Protein AF-A0A964JLE7-F1 (afdb_monomer_lite)

pLDDT: mean 88.79, std 12.04, range [33.19, 97.62]

Structure (mmCIF, N/CA/C/O backbone):
data_AF-A0A964JLE7-F1
#
_entry.id   AF-A0A964JLE7-F1
#
loop_
_atom_site.group_PDB
_atom_site.id
_atom_site.type_symbol
_atom_site.label_atom_id
_atom_site.label_alt_id
_atom_site.label_comp_id
_atom_site.label_asym_id
_atom_site.label_entity_id
_atom_site.label_seq_id
_atom_site.pdbx_PDB_ins_code
_atom_site.Cartn_x
_atom_site.Cartn_y
_atom_site.Cartn_z
_atom_site.occupancy
_atom_site.B_iso_or_equiv
_atom_site.auth_seq_id
_atom_site.auth_comp_id
_atom_site.auth_asym_id
_atom_site.auth_atom_id
_atom_site.pdbx_PDB_model_num
ATOM 1 N N . MET A 1 1 ? 2.459 -20.186 15.644 1.00 33.19 1 MET A N 1
ATOM 2 C CA . MET A 1 1 ? 1.743 -18.911 15.841 1.00 33.19 1 MET A CA 1
ATOM 3 C C . MET A 1 1 ? 1.727 -18.253 14.484 1.00 33.19 1 MET A C 1
ATOM 5 O O . MET A 1 1 ? 2.797 -17.914 14.001 1.00 33.19 1 MET A O 1
ATOM 9 N N . SER A 1 2 ? 0.583 -18.263 13.806 1.00 35.00 2 SER A N 1
ATOM 10 C CA . SER A 1 2 ? 0.480 -17.702 12.461 1.00 35.00 2 SER A CA 1
ATOM 11 C C . SER A 1 2 ? 0.648 -16.195 12.574 1.00 35.00 2 SER A C 1
ATOM 13 O O . SER A 1 2 ? -0.128 -15.546 13.272 1.00 35.00 2 SER A O 1
ATOM 15 N N . ASP A 1 3 ? 1.701 -15.677 11.956 1.00 42.75 3 ASP A N 1
ATOM 16 C CA . ASP A 1 3 ? 1.905 -14.250 11.766 1.00 42.75 3 ASP A CA 1
ATOM 17 C C . ASP A 1 3 ? 0.721 -13.770 10.918 1.00 42.75 3 ASP A C 1
ATOM 19 O O . ASP A 1 3 ? 0.612 -14.116 9.741 1.00 42.75 3 ASP A O 1
ATOM 23 N N . ASN A 1 4 ? -0.267 -13.134 11.548 1.00 52.31 4 ASN A N 1
ATOM 24 C CA . ASN A 1 4 ? -1.514 -12.748 10.891 1.00 52.31 4 ASN A CA 1
ATOM 25 C C . ASN A 1 4 ? -1.254 -11.456 10.106 1.00 52.31 4 ASN A C 1
ATOM 27 O O . ASN A 1 4 ? -1.759 -10.392 10.458 1.00 52.31 4 ASN A O 1
ATOM 31 N N . ALA A 1 5 ? -0.371 -11.549 9.109 1.00 65.12 5 ALA A N 1
ATOM 32 C CA . ALA A 1 5 ? -0.018 -10.450 8.231 1.00 65.12 5 ALA A CA 1
ATOM 33 C C . ALA A 1 5 ? -1.280 -10.041 7.467 1.00 65.12 5 ALA A C 1
ATOM 35 O O . ALA A 1 5 ? -1.755 -10.765 6.591 1.00 65.12 5 ALA A O 1
ATOM 36 N N . MET A 1 6 ? -1.860 -8.912 7.866 1.00 81.38 6 MET A N 1
ATOM 37 C CA . MET A 1 6 ? -2.990 -8.316 7.170 1.00 81.38 6 MET A CA 1
ATOM 38 C C . MET A 1 6 ? -2.543 -7.899 5.766 1.00 81.38 6 MET A C 1
ATOM 40 O O . MET A 1 6 ? -1.409 -7.462 5.562 1.00 81.38 6 MET A O 1
ATOM 44 N N . GLU A 1 7 ? -3.426 -8.066 4.786 1.00 90.81 7 GLU A N 1
ATOM 45 C CA . GLU A 1 7 ? -3.132 -7.697 3.403 1.00 90.81 7 GLU A CA 1
ATOM 46 C C . GLU A 1 7 ? -3.114 -6.169 3.276 1.00 90.81 7 GLU A C 1
ATOM 48 O O . GLU A 1 7 ? -4.043 -5.502 3.730 1.00 90.81 7 GLU A O 1
ATOM 53 N N . ILE A 1 8 ? -2.061 -5.599 2.684 1.00 91.12 8 ILE A N 1
ATOM 54 C CA . ILE A 1 8 ? -1.911 -4.147 2.526 1.00 91.12 8 ILE A CA 1
ATOM 55 C C . ILE A 1 8 ? -1.788 -3.796 1.045 1.00 91.12 8 ILE A C 1
ATOM 57 O O . ILE A 1 8 ? -0.881 -4.259 0.351 1.00 91.12 8 ILE A O 1
ATOM 61 N N . ASP A 1 9 ? -2.670 -2.910 0.588 1.00 89.94 9 ASP A N 1
ATOM 62 C CA . ASP A 1 9 ? -2.561 -2.225 -0.691 1.00 89.94 9 ASP A CA 1
ATOM 63 C C . ASP A 1 9 ? -1.772 -0.930 -0.474 1.00 89.94 9 ASP A C 1
ATOM 65 O O . ASP A 1 9 ? -2.277 0.082 0.021 1.00 89.94 9 ASP A O 1
ATOM 69 N N . ILE A 1 10 ? -0.497 -0.994 -0.846 1.00 89.69 10 ILE A N 1
ATOM 70 C CA . ILE A 1 10 ? 0.452 0.113 -0.738 1.00 89.69 10 ILE A CA 1
ATOM 71 C C . ILE A 1 10 ? 0.050 1.300 -1.624 1.00 89.69 10 ILE A C 1
ATOM 73 O O . ILE A 1 10 ? 0.262 2.443 -1.228 1.00 89.69 10 ILE A O 1
ATOM 77 N N . ASP A 1 11 ? -0.527 1.055 -2.806 1.00 85.81 11 ASP A N 1
ATOM 78 C CA . ASP A 1 11 ? -0.868 2.135 -3.741 1.00 85.81 11 ASP A CA 1
ATOM 79 C C . ASP A 1 11 ? -2.070 2.935 -3.247 1.00 85.81 11 ASP A C 1
ATOM 81 O O . ASP A 1 11 ? -2.129 4.152 -3.422 1.00 85.81 11 ASP A O 1
ATOM 85 N N . ARG A 1 12 ? -3.033 2.251 -2.626 1.00 88.88 12 ARG A N 1
ATOM 86 C CA . ARG A 1 12 ? -4.220 2.887 -2.044 1.00 88.88 12 ARG A CA 1
ATOM 87 C C . ARG A 1 12 ? -4.010 3.368 -0.614 1.00 88.88 12 ARG A C 1
ATOM 89 O O . ARG A 1 12 ? -4.850 4.104 -0.105 1.00 88.88 12 ARG A O 1
ATOM 96 N N . GLY A 1 13 ? -2.917 2.962 0.032 1.00 93.25 13 GLY A N 1
ATOM 97 C CA . GLY A 1 13 ? -2.690 3.238 1.446 1.00 93.25 13 GLY A CA 1
ATOM 98 C C . GLY A 1 13 ? -3.789 2.637 2.319 1.00 93.25 13 GLY A C 1
ATOM 99 O O . GLY A 1 13 ? -4.299 3.306 3.218 1.0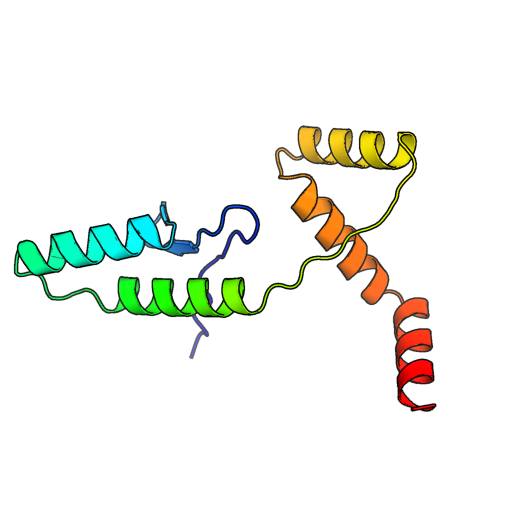0 93.25 13 GLY A O 1
ATOM 100 N N . SER A 1 14 ? -4.187 1.399 2.020 1.00 95.62 14 SER A N 1
ATOM 101 C CA . SER A 1 14 ? -5.281 0.710 2.705 1.00 95.62 14 SER A CA 1
ATOM 102 C C . SER A 1 14 ? -4.893 -0.695 3.144 1.00 95.62 14 SER A C 1
ATOM 104 O O . SER A 1 14 ? -4.113 -1.369 2.478 1.00 95.62 14 SER A O 1
ATOM 106 N N . ILE A 1 15 ? -5.490 -1.155 4.237 1.00 95.88 15 ILE A N 1
ATOM 107 C CA . ILE A 1 15 ? -5.301 -2.490 4.807 1.00 95.88 15 ILE A CA 1
ATOM 108 C C . ILE A 1 15 ? -6.622 -3.259 4.794 1.00 95.88 15 ILE A C 1
ATOM 110 O O . ILE A 1 15 ? -7.683 -2.671 5.016 1.00 95.88 15 ILE A O 1
ATOM 114 N N . TYR A 1 16 ? -6.568 -4.557 4.508 1.00 94.88 16 TYR A N 1
ATOM 115 C CA . TYR A 1 16 ? -7.739 -5.422 4.494 1.00 94.88 16 TYR A CA 1
ATOM 116 C C . TYR A 1 16 ? -8.038 -5.929 5.906 1.00 94.88 16 TYR A C 1
ATOM 118 O O . TYR A 1 16 ? -7.252 -6.675 6.495 1.00 94.88 16 TYR A O 1
ATOM 126 N N . LEU A 1 17 ? -9.182 -5.520 6.450 1.00 94.81 17 LEU A N 1
ATOM 127 C CA . LEU A 1 17 ? -9.641 -5.888 7.785 1.00 94.81 17 LEU A CA 1
ATOM 128 C C . LEU A 1 17 ? -11.151 -6.130 7.763 1.00 94.81 17 LEU A C 1
ATOM 130 O O . LEU A 1 17 ? -11.909 -5.329 7.222 1.00 94.81 17 LEU A O 1
ATOM 134 N N . ASP A 1 18 ? -11.587 -7.238 8.364 1.00 90.25 18 ASP A N 1
ATOM 135 C CA . ASP A 1 18 ? -13.004 -7.600 8.516 1.00 90.25 18 ASP A CA 1
ATOM 136 C C . ASP A 1 18 ? -13.811 -7.592 7.198 1.00 90.25 18 ASP A C 1
ATOM 138 O O . ASP A 1 18 ? -15.004 -7.299 7.183 1.00 90.25 18 ASP A O 1
ATOM 142 N N . GLY A 1 19 ? -13.168 -7.954 6.082 1.00 92.06 19 GLY A N 1
ATOM 143 C CA . GLY A 1 19 ? -13.810 -8.030 4.765 1.00 92.06 19 GLY A CA 1
ATOM 144 C C . GLY A 1 19 ? -13.767 -6.734 3.952 1.00 92.06 19 GLY A C 1
ATOM 145 O O . GLY A 1 19 ? -14.350 -6.675 2.871 1.00 92.06 19 GLY A O 1
ATOM 146 N N . GLU A 1 20 ? -13.092 -5.698 4.451 1.00 95.31 20 GLU A N 1
ATOM 147 C CA . GLU A 1 20 ? -13.094 -4.369 3.850 1.00 95.31 20 GLU A CA 1
ATOM 148 C C . GLU A 1 20 ? -11.685 -3.779 3.759 1.00 95.31 20 GLU A C 1
ATOM 150 O O . GLU A 1 20 ? -10.824 -4.022 4.602 1.00 95.31 20 GLU A O 1
ATOM 155 N N . TRP A 1 21 ? -11.459 -2.968 2.725 1.00 95.56 21 TRP A N 1
ATOM 156 C CA . TRP A 1 21 ? -10.244 -2.171 2.577 1.00 95.56 21 TRP A CA 1
ATOM 157 C C . TRP A 1 21 ? -10.407 -0.846 3.310 1.00 95.56 21 TRP A C 1
ATOM 159 O O . TRP A 1 21 ? -11.292 -0.063 2.968 1.00 95.56 21 TRP A O 1
ATOM 169 N N . LEU A 1 22 ? -9.552 -0.596 4.300 1.00 97.06 22 LEU A N 1
ATOM 170 C CA . LEU A 1 22 ? -9.635 0.569 5.178 1.00 97.06 22 LEU A CA 1
ATOM 171 C C . LEU A 1 22 ? -8.361 1.399 5.102 1.00 97.06 22 LEU A C 1
ATOM 173 O O . LEU A 1 22 ? -7.258 0.870 5.230 1.00 97.06 22 LEU A O 1
ATOM 177 N N . THR A 1 23 ? -8.507 2.707 4.924 1.00 97.62 23 THR A N 1
ATOM 178 C CA . THR A 1 23 ? -7.402 3.664 5.058 1.00 97.62 23 THR A CA 1
ATOM 179 C C . THR A 1 23 ? -7.127 3.982 6.531 1.00 97.62 23 THR A C 1
ATOM 181 O O . THR A 1 23 ? -7.955 3.714 7.406 1.00 97.62 23 THR A O 1
ATOM 184 N N . SER A 1 24 ? -6.002 4.643 6.829 1.00 96.62 24 SER A N 1
ATOM 185 C CA . SER A 1 24 ? -5.727 5.163 8.181 1.00 96.62 24 SER A CA 1
ATOM 186 C C . SER A 1 24 ? -6.846 6.074 8.706 1.00 96.62 24 SER A C 1
ATOM 188 O O . SER A 1 24 ? -7.163 6.055 9.900 1.00 96.62 24 SER A O 1
ATOM 190 N N . ALA A 1 25 ? -7.483 6.846 7.817 1.00 97.19 25 ALA A N 1
ATOM 191 C CA . ALA A 1 25 ? -8.616 7.697 8.165 1.00 97.19 25 ALA A CA 1
ATOM 192 C C . ALA A 1 25 ? -9.852 6.863 8.540 1.00 97.19 25 ALA A C 1
ATOM 194 O O . ALA A 1 25 ? -10.454 7.114 9.585 1.00 97.19 25 ALA A O 1
ATOM 195 N N . ASP A 1 26 ? -10.179 5.833 7.753 1.00 97.38 26 ASP A N 1
ATOM 196 C CA . ASP A 1 26 ? -11.312 4.939 8.027 1.00 97.38 26 ASP A CA 1
ATOM 197 C C . ASP A 1 26 ? -11.135 4.191 9.352 1.00 97.38 26 ASP A C 1
ATOM 199 O O . ASP A 1 26 ? -12.066 4.101 10.155 1.00 97.38 26 ASP A O 1
ATOM 203 N N . LEU A 1 27 ? -9.927 3.684 9.613 1.00 97.25 27 LEU A N 1
ATOM 204 C CA . LEU A 1 27 ? -9.584 3.001 10.862 1.00 97.25 27 LEU A CA 1
ATOM 205 C C . LEU A 1 27 ? -9.750 3.933 12.065 1.00 97.25 27 LEU A C 1
ATOM 207 O O . LEU A 1 27 ? -10.377 3.562 13.060 1.00 97.25 27 LEU A O 1
ATOM 211 N N . THR A 1 28 ? -9.231 5.158 11.961 1.00 96.81 28 THR A N 1
ATOM 212 C CA . THR A 1 28 ? -9.342 6.174 13.015 1.00 96.81 28 THR A CA 1
ATOM 213 C C . THR A 1 28 ? -10.797 6.526 13.298 1.00 96.81 28 THR A C 1
ATOM 215 O O . THR A 1 28 ? -11.206 6.592 14.461 1.00 96.81 28 THR A O 1
ATOM 218 N N . GLU A 1 29 ? -11.597 6.715 12.251 1.00 97.12 29 GLU A N 1
ATOM 219 C CA . GLU A 1 29 ? -13.007 7.064 12.391 1.00 97.12 29 GLU A CA 1
ATOM 220 C C . GLU A 1 29 ? -13.817 5.919 13.013 1.00 97.12 29 GLU A C 1
ATOM 222 O O . GLU A 1 29 ? -14.585 6.134 13.952 1.00 97.12 29 GLU A O 1
ATOM 227 N N . ARG A 1 30 ? -13.572 4.672 12.597 1.00 96.50 30 ARG A N 1
ATOM 228 C CA . ARG A 1 30 ? -14.209 3.489 13.202 1.00 96.50 30 ARG A CA 1
ATOM 229 C C . ARG A 1 30 ? -13.859 3.321 14.673 1.00 96.50 30 ARG A C 1
ATOM 231 O O . ARG A 1 30 ? -14.734 2.978 15.470 1.00 96.50 30 ARG A O 1
ATOM 238 N N . MET A 1 31 ? -12.605 3.571 15.052 1.00 96.25 31 MET A N 1
ATOM 239 C CA . MET A 1 31 ? -12.200 3.541 16.459 1.00 96.25 31 MET A CA 1
ATOM 240 C C . MET A 1 31 ? -12.933 4.608 17.273 1.00 96.25 31 MET A C 1
ATOM 242 O O . MET A 1 31 ? -13.472 4.293 18.334 1.00 96.25 31 MET A O 1
ATOM 246 N N . ARG A 1 32 ? -13.015 5.846 16.768 1.00 96.06 32 ARG A N 1
ATOM 247 C CA . ARG A 1 32 ? -13.760 6.933 17.425 1.00 96.06 32 ARG A CA 1
ATOM 248 C C . ARG A 1 32 ? -15.234 6.584 17.598 1.00 96.06 32 ARG A C 1
ATOM 250 O O . ARG A 1 32 ? -15.760 6.755 18.695 1.00 96.06 32 ARG A O 1
ATOM 257 N N . ALA A 1 33 ? -15.874 6.044 16.561 1.00 96.25 33 ALA A N 1
ATOM 258 C CA . ALA A 1 33 ? -17.273 5.629 16.610 1.00 96.25 33 ALA A CA 1
ATOM 259 C C . ALA A 1 33 ? -17.519 4.530 17.660 1.00 96.25 33 ALA A C 1
ATOM 261 O O . ALA A 1 33 ? -18.463 4.628 18.444 1.00 96.25 33 ALA A O 1
ATOM 262 N N . LYS A 1 34 ? -16.644 3.518 17.732 1.00 95.00 34 LYS A N 1
ATOM 263 C CA . LYS A 1 34 ? -16.717 2.451 18.744 1.00 95.00 34 LYS A CA 1
ATOM 264 C C . LYS A 1 34 ? -16.578 2.990 20.167 1.00 95.00 34 LYS A C 1
ATOM 266 O O . LYS A 1 34 ? -17.425 2.708 21.012 1.00 95.00 34 LYS A O 1
ATOM 271 N N . ILE A 1 35 ? -15.578 3.838 20.402 1.00 95.00 35 ILE A N 1
ATOM 272 C CA . ILE A 1 35 ? -15.351 4.470 21.709 1.00 95.00 35 ILE A CA 1
ATOM 273 C C . ILE A 1 35 ? -16.551 5.338 22.109 1.00 95.00 35 ILE A C 1
ATOM 275 O O . ILE A 1 35 ? -17.015 5.250 23.244 1.00 95.00 35 ILE A O 1
ATOM 279 N N . ALA A 1 36 ? -17.092 6.135 21.182 1.00 95.62 36 ALA A N 1
ATOM 280 C CA . ALA A 1 36 ? -18.269 6.969 21.426 1.00 95.62 36 ALA A CA 1
ATOM 281 C C . ALA A 1 36 ? -19.524 6.142 21.760 1.00 95.62 36 ALA A C 1
ATOM 283 O O . ALA A 1 36 ? -20.353 6.576 22.557 1.00 95.62 36 ALA A O 1
ATOM 284 N N . ALA A 1 37 ? -19.641 4.935 21.202 1.00 96.00 37 ALA A N 1
ATOM 285 C CA . ALA A 1 37 ? -20.705 3.983 21.513 1.00 96.00 37 ALA A CA 1
ATOM 286 C C . ALA A 1 37 ? -20.476 3.193 22.821 1.00 96.00 37 ALA A C 1
ATOM 288 O O . ALA A 1 37 ? -21.300 2.350 23.175 1.00 96.00 37 ALA A O 1
ATOM 289 N N . GLY A 1 38 ? -19.369 3.430 23.538 1.00 94.75 38 GLY A N 1
ATOM 290 C CA . GLY A 1 38 ? -18.984 2.668 24.730 1.00 94.75 38 GLY A CA 1
ATOM 291 C C . GLY A 1 38 ? -18.446 1.261 24.433 1.00 94.75 38 GLY A C 1
ATOM 292 O O . GLY A 1 38 ? -18.278 0.463 25.356 1.00 94.75 38 GLY A O 1
ATOM 293 N N . ASP A 1 39 ? -18.168 0.941 23.165 1.00 93.50 39 ASP A N 1
ATOM 294 C CA . ASP A 1 39 ? -17.528 -0.304 22.743 1.00 93.50 39 ASP A CA 1
ATOM 295 C C . ASP A 1 39 ? -16.007 -0.118 22.671 1.00 93.50 39 ASP A C 1
ATOM 297 O O . ASP A 1 39 ? -15.463 0.464 21.735 1.00 93.50 39 ASP A O 1
ATOM 301 N N . PHE A 1 40 ? -15.291 -0.652 23.658 1.00 89.44 40 PHE A N 1
ATOM 302 C CA . PHE A 1 40 ? -13.830 -0.546 23.733 1.00 89.44 40 PHE A CA 1
ATOM 303 C C . PHE A 1 40 ? -13.089 -1.669 22.991 1.00 89.44 40 PHE A C 1
ATOM 305 O O . PHE A 1 40 ? -11.866 -1.780 23.098 1.00 89.44 40 PHE A O 1
ATOM 312 N N . LYS A 1 41 ? -13.788 -2.514 22.221 1.00 91.56 41 LYS A N 1
ATOM 313 C CA . LYS A 1 41 ? -13.159 -3.551 21.387 1.00 91.56 41 LYS A CA 1
ATOM 314 C C . LYS A 1 41 ? -12.568 -2.937 20.114 1.00 91.56 41 LYS A C 1
ATOM 316 O O . LYS A 1 41 ? -13.114 -3.097 19.023 1.00 91.56 41 LYS A O 1
ATOM 321 N N . VAL A 1 42 ? -11.450 -2.225 20.271 1.00 94.00 42 VAL A N 1
ATOM 322 C CA . VAL A 1 42 ? -10.736 -1.516 19.189 1.00 94.00 42 VAL A CA 1
ATOM 323 C C . VAL A 1 42 ? -9.345 -2.082 18.885 1.00 94.00 42 VAL A C 1
ATOM 325 O O . VAL A 1 42 ? -8.663 -1.569 18.007 1.00 94.00 42 VAL A O 1
ATOM 328 N N . SER A 1 43 ? -8.920 -3.152 19.563 1.00 93.62 43 SER A N 1
ATOM 329 C CA . SER A 1 43 ? -7.559 -3.699 19.442 1.00 93.62 43 SER A CA 1
ATOM 330 C C . SER A 1 43 ? -7.176 -4.108 18.016 1.00 93.62 43 SER A C 1
ATOM 332 O O . SER A 1 43 ? -6.056 -3.830 17.595 1.00 93.62 43 SER A O 1
ATOM 334 N N . SER A 1 44 ? -8.090 -4.723 17.257 1.00 92.88 44 SER A N 1
ATOM 335 C CA . SER A 1 44 ? -7.846 -5.091 15.854 1.00 92.88 44 SER A CA 1
ATOM 336 C C . SER A 1 44 ? -7.644 -3.865 14.964 1.00 92.88 44 SER A C 1
ATOM 338 O O . SER A 1 44 ? -6.722 -3.843 14.155 1.00 92.88 44 SER A O 1
ATOM 340 N N . LEU A 1 45 ? -8.454 -2.821 15.159 1.00 95.31 45 LEU A N 1
ATOM 341 C CA . LEU A 1 45 ? -8.343 -1.558 14.428 1.00 95.31 45 LEU A CA 1
ATOM 342 C C . LEU A 1 45 ? -7.037 -0.829 14.759 1.00 95.31 45 LEU A C 1
ATOM 344 O O . LEU A 1 45 ? -6.386 -0.314 13.855 1.00 95.31 45 LEU A O 1
ATOM 348 N N . SER A 1 46 ? -6.636 -0.808 16.034 1.00 95.44 46 SER A N 1
ATOM 349 C CA . SER A 1 46 ? -5.373 -0.192 16.456 1.00 95.44 46 SER A CA 1
ATOM 350 C C . SER A 1 46 ? -4.166 -0.917 15.862 1.00 95.44 46 SER A C 1
ATOM 352 O O . SER A 1 46 ? -3.272 -0.264 15.334 1.00 95.44 46 SER A O 1
ATOM 354 N N . LEU A 1 47 ? -4.169 -2.255 15.880 1.00 95.56 47 LEU A N 1
ATOM 355 C CA . LEU A 1 47 ? -3.108 -3.056 15.267 1.00 95.56 47 LEU A CA 1
ATOM 356 C C . LEU A 1 47 ? -3.040 -2.836 13.748 1.00 95.56 47 LEU A C 1
ATOM 358 O O . LEU A 1 47 ? -1.952 -2.696 13.196 1.00 95.56 47 LEU A O 1
ATOM 362 N N . ALA A 1 48 ? -4.192 -2.788 13.072 1.00 95.75 48 ALA A N 1
ATOM 363 C CA . ALA A 1 48 ? -4.259 -2.529 11.636 1.00 95.75 48 ALA A CA 1
ATOM 364 C C . ALA A 1 48 ? -3.720 -1.142 11.273 1.00 95.75 48 ALA A C 1
ATOM 366 O O . ALA A 1 48 ? -2.967 -1.010 10.309 1.00 95.75 48 ALA A O 1
ATOM 367 N N . LEU A 1 49 ? -4.053 -0.125 12.075 1.00 96.81 49 LEU A N 1
ATOM 368 C CA . LEU A 1 49 ? -3.546 1.229 11.883 1.00 96.81 49 LEU A CA 1
ATOM 369 C C . LEU A 1 49 ? -2.026 1.279 12.058 1.00 96.81 49 LEU A C 1
ATOM 371 O O . LEU A 1 49 ? -1.339 1.800 11.186 1.00 96.81 49 LEU A O 1
ATOM 375 N N . GLU A 1 50 ? -1.500 0.687 13.133 1.00 96.56 50 GLU A N 1
ATOM 376 C CA . GLU A 1 50 ? -0.060 0.661 13.404 1.00 96.56 50 GLU A CA 1
ATOM 377 C C . GLU A 1 50 ? 0.718 -0.036 12.280 1.00 96.56 50 GLU A C 1
ATOM 379 O O . GLU A 1 50 ? 1.743 0.476 11.824 1.00 96.56 50 GLU A O 1
ATOM 384 N N . GLN A 1 51 ? 0.232 -1.185 11.799 1.00 95.38 51 GLN A N 1
ATOM 385 C CA . GLN A 1 51 ? 0.869 -1.905 10.695 1.00 95.38 51 GLN A CA 1
ATOM 386 C C . GLN A 1 51 ? 0.861 -1.088 9.402 1.00 95.38 51 GLN A C 1
ATOM 388 O O . GLN A 1 51 ? 1.894 -0.994 8.733 1.00 95.38 51 GLN A O 1
ATOM 393 N N . LEU A 1 52 ? -0.279 -0.477 9.067 1.00 95.88 52 LEU A N 1
ATOM 394 C CA . LEU A 1 52 ? -0.417 0.345 7.872 1.00 95.88 52 LEU A CA 1
ATOM 395 C C . LEU A 1 52 ? 0.505 1.568 7.936 1.00 95.88 52 LEU A C 1
ATOM 397 O O . LEU A 1 52 ? 1.293 1.782 7.019 1.00 95.88 52 LEU A O 1
ATOM 401 N N . GLU A 1 53 ? 0.479 2.330 9.029 1.00 95.56 53 GLU A N 1
ATOM 402 C CA . GLU A 1 53 ? 1.331 3.513 9.207 1.00 95.56 53 GLU A CA 1
ATOM 403 C C . GLU A 1 53 ? 2.819 3.155 9.226 1.00 95.56 53 GLU A C 1
ATOM 405 O O . GLU A 1 53 ? 3.627 3.845 8.604 1.00 95.56 53 GLU A O 1
ATOM 410 N N . THR A 1 54 ? 3.189 2.044 9.869 1.00 95.00 54 THR A N 1
ATOM 411 C CA . THR A 1 54 ? 4.577 1.564 9.883 1.00 95.00 54 THR A CA 1
ATOM 412 C C . THR A 1 54 ? 5.059 1.201 8.486 1.00 95.00 54 THR A C 1
ATOM 414 O O . THR A 1 54 ? 6.192 1.525 8.128 1.00 95.00 54 THR A O 1
ATOM 417 N N . LEU A 1 55 ? 4.230 0.515 7.695 1.00 93.69 55 LEU A N 1
ATOM 418 C CA . LEU A 1 55 ? 4.590 0.166 6.327 1.00 93.69 55 LEU A CA 1
ATOM 419 C C . LEU A 1 55 ? 4.706 1.427 5.472 1.00 93.69 55 LEU A C 1
ATOM 421 O O . LEU A 1 55 ? 5.751 1.637 4.861 1.00 93.69 55 LEU A O 1
ATOM 425 N N . LEU A 1 56 ? 3.666 2.268 5.460 1.00 93.25 56 LEU A N 1
ATOM 426 C CA . LEU A 1 56 ? 3.615 3.482 4.645 1.00 93.25 56 LEU A CA 1
ATOM 427 C C . LEU A 1 56 ? 4.747 4.455 4.995 1.00 93.25 56 LEU A C 1
ATOM 429 O O . LEU A 1 56 ? 5.348 5.037 4.098 1.00 93.25 56 LEU A O 1
ATOM 433 N N . GLY A 1 57 ? 5.099 4.572 6.278 1.00 93.56 57 GLY A N 1
ATOM 434 C CA . GLY A 1 57 ? 6.200 5.412 6.752 1.00 93.56 57 GLY A CA 1
ATOM 435 C C . GLY A 1 57 ? 7.600 4.915 6.374 1.00 93.56 57 GLY A C 1
ATOM 436 O O . GLY A 1 57 ? 8.563 5.661 6.524 1.00 93.56 57 GLY A O 1
ATOM 437 N N . ARG A 1 58 ? 7.735 3.675 5.888 1.00 93.31 58 ARG A N 1
ATOM 438 C CA . ARG A 1 58 ? 9.000 3.095 5.397 1.00 93.31 58 ARG A CA 1
ATOM 439 C C . ARG A 1 58 ? 9.097 3.069 3.873 1.00 93.31 58 ARG A C 1
ATOM 441 O O . ARG A 1 58 ? 10.093 2.580 3.341 1.00 93.31 58 ARG A O 1
ATOM 448 N N . LEU A 1 59 ? 8.058 3.515 3.169 1.00 91.12 59 LEU A N 1
ATOM 449 C CA . LEU A 1 59 ? 8.068 3.537 1.714 1.00 91.12 59 LEU A CA 1
ATOM 450 C C . LEU A 1 59 ? 8.947 4.675 1.213 1.00 91.12 59 LEU A C 1
ATOM 452 O O . LEU A 1 59 ? 8.801 5.823 1.619 1.00 91.12 59 LEU A O 1
ATOM 456 N N . GLU A 1 60 ? 9.814 4.340 0.269 1.00 90.44 60 GLU A N 1
ATOM 457 C CA . GLU A 1 60 ? 10.671 5.297 -0.417 1.00 90.44 60 GLU A CA 1
ATOM 458 C C . GLU A 1 60 ? 10.161 5.525 -1.840 1.00 90.44 60 GLU A C 1
ATOM 460 O O . GLU A 1 60 ? 9.734 4.592 -2.530 1.00 90.44 60 GLU A O 1
ATOM 465 N N . MET A 1 61 ? 10.219 6.776 -2.299 1.00 88.31 61 MET A N 1
ATOM 466 C CA . MET A 1 61 ? 9.843 7.119 -3.668 1.00 88.31 61 MET A CA 1
ATOM 467 C C . MET A 1 61 ? 11.012 6.894 -4.626 1.00 88.31 61 MET A C 1
ATOM 469 O O . MET A 1 61 ? 12.103 7.428 -4.444 1.00 88.31 61 MET A O 1
ATOM 473 N N . MET A 1 62 ? 10.751 6.164 -5.709 1.00 88.12 62 MET A N 1
ATOM 474 C CA . MET A 1 62 ? 11.695 5.966 -6.807 1.00 88.12 62 MET A CA 1
ATOM 475 C C . MET A 1 62 ? 11.166 6.643 -8.075 1.00 88.12 62 MET A C 1
ATOM 477 O O . MET A 1 62 ? 10.024 6.421 -8.471 1.00 88.12 62 MET A O 1
ATOM 481 N N . SER A 1 63 ? 12.012 7.431 -8.744 1.00 88.38 63 SER A N 1
ATOM 482 C CA . SER A 1 63 ? 11.695 8.060 -10.030 1.00 88.38 63 SER A CA 1
ATOM 483 C C . SER A 1 63 ? 12.655 7.577 -11.113 1.00 88.38 63 SER A C 1
ATOM 485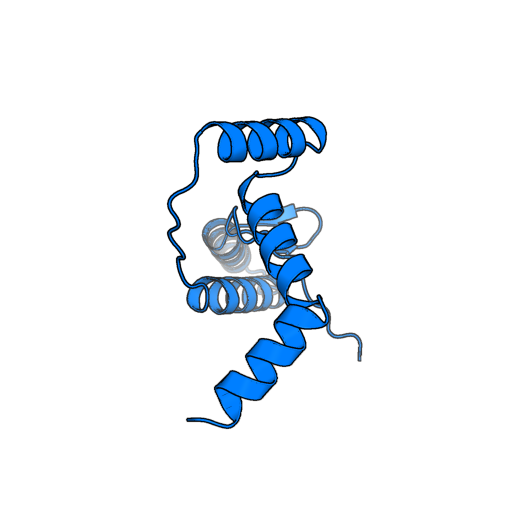 O O . SER A 1 63 ? 13.871 7.595 -10.928 1.00 88.38 63 SER A O 1
ATOM 487 N N . VAL A 1 64 ? 12.107 7.139 -12.247 1.00 89.25 64 VAL A N 1
ATOM 488 C CA . VAL A 1 64 ? 12.853 6.630 -13.405 1.00 89.25 64 VAL A CA 1
ATOM 489 C C . VAL A 1 64 ? 12.249 7.217 -14.679 1.00 89.25 64 VAL A C 1
ATOM 491 O O . VAL A 1 64 ? 11.030 7.301 -14.818 1.00 89.25 64 VAL A O 1
ATOM 494 N N . LYS A 1 65 ? 13.102 7.607 -15.632 1.00 94.25 65 LYS A N 1
ATOM 495 C CA . LYS A 1 65 ? 12.673 7.998 -16.982 1.00 94.25 65 LYS A CA 1
ATOM 496 C C . LYS A 1 65 ? 12.594 6.759 -17.869 1.00 94.25 65 LYS A C 1
ATOM 498 O O . LYS A 1 65 ? 13.569 6.021 -17.974 1.00 94.25 65 LYS A O 1
ATOM 503 N N . LEU A 1 66 ? 11.456 6.568 -18.526 1.00 92.56 66 LEU A N 1
ATOM 504 C CA . LEU A 1 66 ? 11.197 5.467 -19.455 1.00 92.56 66 LEU A CA 1
ATOM 505 C C . LEU A 1 66 ? 10.785 6.024 -20.818 1.00 92.56 66 LEU A C 1
ATOM 507 O O . LEU A 1 66 ? 10.319 7.162 -20.916 1.00 92.56 66 LEU A O 1
ATOM 511 N N . THR A 1 67 ? 10.956 5.230 -21.874 1.00 97.06 67 THR A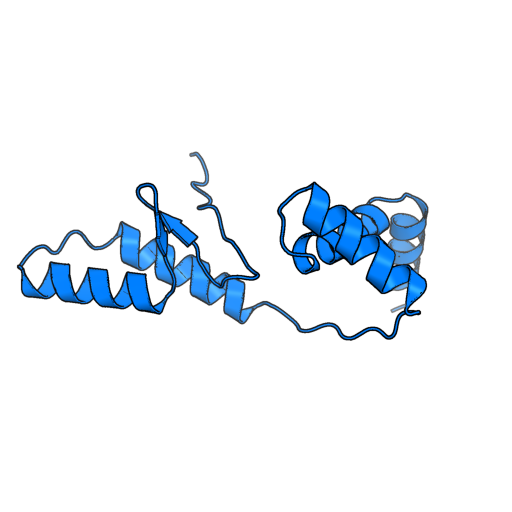 N 1
ATOM 512 C CA . THR A 1 67 ? 10.407 5.578 -23.189 1.00 97.06 67 THR A CA 1
ATOM 513 C C . THR A 1 67 ? 8.876 5.451 -23.173 1.00 97.06 67 THR A C 1
ATOM 515 O O . THR A 1 67 ? 8.341 4.641 -22.408 1.00 97.06 67 THR A O 1
ATOM 518 N N . PRO A 1 68 ? 8.150 6.203 -24.025 1.00 97.12 68 PRO A N 1
ATOM 519 C CA . PRO A 1 68 ? 6.691 6.095 -24.115 1.00 97.12 68 PRO A CA 1
ATOM 520 C C . PRO A 1 68 ? 6.211 4.670 -24.424 1.00 97.12 68 PRO A C 1
ATOM 522 O O . PRO A 1 68 ? 5.274 4.187 -23.805 1.00 97.12 68 PRO A O 1
ATOM 525 N N . GLU A 1 69 ? 6.919 3.955 -25.303 1.00 97.31 69 GLU A N 1
ATOM 526 C CA . GLU A 1 69 ? 6.595 2.574 -25.683 1.00 97.31 69 GLU A CA 1
ATOM 527 C C . GLU A 1 69 ? 6.595 1.603 -24.490 1.00 97.31 69 GLU A C 1
ATOM 529 O O . GLU A 1 69 ? 5.723 0.734 -24.375 1.00 97.31 69 GLU A O 1
ATOM 534 N N . VAL A 1 70 ? 7.558 1.762 -23.577 1.00 94.44 70 VAL A N 1
ATOM 535 C CA . VAL A 1 70 ? 7.625 0.951 -22.358 1.00 94.44 70 VAL A CA 1
ATOM 536 C C . VAL A 1 70 ? 6.445 1.291 -21.449 1.00 94.44 70 VAL A C 1
ATOM 538 O O . VAL A 1 70 ? 5.754 0.378 -21.001 1.00 94.44 70 VAL A O 1
ATOM 541 N N . LEU A 1 71 ? 6.161 2.580 -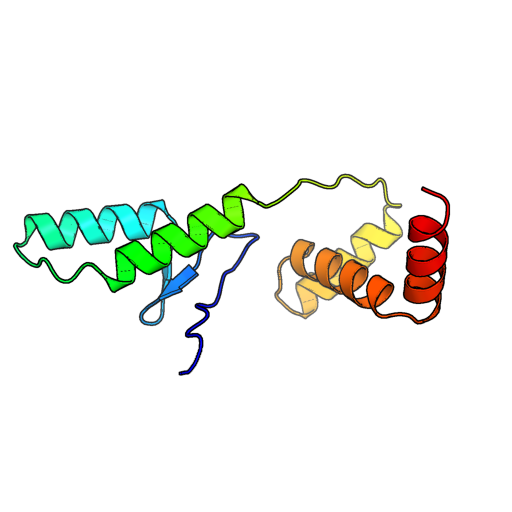21.226 1.00 94.88 71 LEU A N 1
ATOM 542 C CA . LEU A 1 71 ? 5.023 3.019 -20.406 1.00 94.88 71 LEU A CA 1
ATOM 543 C C . LEU A 1 71 ? 3.690 2.470 -20.935 1.00 94.88 71 LEU A C 1
ATOM 545 O O . LEU A 1 71 ? 2.921 1.885 -20.172 1.00 94.88 71 LEU A O 1
ATOM 549 N N . ASP A 1 72 ? 3.454 2.577 -22.242 1.00 96.62 72 ASP A N 1
ATOM 550 C CA . ASP A 1 72 ? 2.229 2.099 -22.890 1.00 96.62 72 ASP A CA 1
ATOM 551 C C . ASP A 1 72 ? 2.074 0.578 -22.781 1.00 96.62 72 ASP A C 1
ATOM 553 O O . ASP A 1 72 ? 0.970 0.048 -22.630 1.00 96.62 72 ASP A O 1
ATOM 557 N N . THR A 1 73 ? 3.183 -0.159 -22.837 1.00 96.06 73 THR A N 1
ATOM 558 C CA . THR A 1 73 ? 3.167 -1.617 -22.687 1.00 96.06 73 THR A CA 1
ATOM 559 C C . THR A 1 73 ? 2.749 -2.026 -21.279 1.00 96.06 73 THR A C 1
ATOM 561 O O . THR A 1 73 ? 1.831 -2.835 -21.136 1.00 96.06 73 THR A O 1
ATOM 564 N N . TYR A 1 74 ? 3.335 -1.416 -20.247 1.00 95.19 74 TYR A N 1
ATOM 565 C CA . TYR A 1 74 ? 2.931 -1.669 -18.862 1.00 95.19 74 TYR A CA 1
ATOM 566 C C . TYR A 1 74 ? 1.482 -1.242 -18.596 1.00 95.19 74 TYR A C 1
ATOM 568 O O . TYR A 1 74 ? 0.740 -1.981 -17.949 1.00 95.19 74 TYR A O 1
ATOM 576 N N . ALA A 1 75 ? 1.046 -0.100 -19.137 1.00 94.81 75 ALA A N 1
ATOM 577 C CA . ALA A 1 75 ? -0.329 0.373 -18.990 1.00 94.81 75 ALA A CA 1
ATOM 578 C C . ALA A 1 75 ? -1.354 -0.603 -19.596 1.00 94.81 75 ALA A C 1
ATOM 580 O O . ALA A 1 75 ? -2.370 -0.895 -18.966 1.00 94.81 75 ALA A O 1
ATOM 581 N N . ARG A 1 76 ? -1.078 -1.163 -20.783 1.00 96.31 76 ARG A N 1
ATOM 582 C CA . ARG A 1 76 ? -1.956 -2.158 -21.428 1.00 96.31 76 ARG A CA 1
ATOM 583 C C . ARG A 1 76 ? -2.060 -3.455 -20.631 1.00 96.31 76 ARG A C 1
ATOM 585 O O . ARG A 1 76 ? -3.162 -3.975 -20.476 1.00 96.31 76 ARG A O 1
ATOM 592 N N . ILE A 1 77 ? -0.937 -3.962 -20.118 1.00 95.69 77 ILE A N 1
ATOM 593 C CA . ILE A 1 77 ? -0.923 -5.185 -19.300 1.00 95.69 77 ILE A CA 1
ATOM 594 C C . ILE A 1 77 ? -1.710 -4.959 -18.007 1.00 95.69 77 ILE A C 1
ATOM 596 O O . ILE A 1 77 ? -2.585 -5.754 -17.676 1.00 95.69 77 ILE A O 1
ATOM 600 N N . ALA A 1 78 ? -1.461 -3.844 -17.315 1.00 93.94 78 ALA A N 1
ATOM 601 C CA . ALA A 1 78 ? -2.163 -3.499 -16.082 1.00 93.94 78 ALA A CA 1
ATOM 602 C C . ALA A 1 78 ? -3.681 -3.360 -16.295 1.00 93.94 78 ALA A C 1
ATOM 604 O O . ALA A 1 78 ? -4.464 -3.881 -15.504 1.00 93.94 78 ALA A O 1
ATOM 605 N N . ALA A 1 79 ? -4.102 -2.729 -17.398 1.00 94.50 79 ALA A N 1
ATOM 606 C CA . ALA A 1 79 ? -5.513 -2.612 -17.761 1.00 94.50 79 ALA A CA 1
ATOM 607 C C . ALA A 1 79 ? -6.165 -3.976 -18.042 1.00 94.50 79 ALA A C 1
ATOM 609 O O . ALA A 1 79 ? -7.288 -4.219 -17.605 1.00 94.50 79 ALA A O 1
ATOM 610 N N . HIS A 1 80 ? -5.460 -4.874 -18.737 1.00 95.44 80 HIS A N 1
ATOM 611 C CA . HIS A 1 80 ? -5.932 -6.234 -18.999 1.00 95.44 80 HIS A CA 1
ATOM 612 C C . HIS A 1 80 ? -6.057 -7.065 -17.709 1.00 95.44 80 HIS A C 1
ATOM 614 O O . HIS A 1 80 ? -7.041 -7.776 -17.532 1.00 95.44 80 HIS A O 1
ATOM 620 N N . GLU A 1 81 ? -5.088 -6.953 -16.796 1.00 92.50 81 GLU A N 1
ATOM 621 C CA . GLU A 1 81 ? -5.093 -7.640 -15.493 1.00 92.50 81 GLU A CA 1
ATOM 622 C C . GLU A 1 81 ? -5.984 -6.952 -14.439 1.00 92.50 81 GLU A C 1
ATOM 624 O O . GLU A 1 81 ? -6.160 -7.495 -13.353 1.00 92.50 81 GLU A O 1
ATOM 629 N N . GLN A 1 82 ? -6.563 -5.784 -14.747 1.00 91.50 82 GLN A N 1
ATOM 630 C CA . GLN A 1 82 ? -7.371 -4.964 -13.831 1.00 91.50 82 GLN A CA 1
ATOM 631 C C . GLN A 1 82 ? -6.645 -4.594 -12.525 1.00 91.50 82 GLN A C 1
ATOM 633 O O . GLN A 1 82 ? -7.258 -4.488 -11.462 1.00 91.50 82 GLN A O 1
ATOM 638 N N . ILE A 1 83 ? -5.336 -4.353 -12.612 1.00 87.38 83 ILE A N 1
ATOM 639 C CA . ILE A 1 83 ? -4.490 -3.959 -11.479 1.00 87.38 83 ILE A CA 1
ATOM 640 C C . ILE A 1 83 ? -3.899 -2.557 -11.677 1.00 87.38 83 ILE A C 1
ATOM 642 O O . ILE A 1 83 ? -3.759 -2.094 -12.813 1.00 87.38 83 ILE A O 1
ATOM 646 N N . PRO A 1 84 ? -3.496 -1.862 -10.599 1.00 89.44 84 PRO A N 1
ATOM 647 C CA . PRO A 1 84 ? -2.721 -0.633 -10.714 1.00 89.44 84 PRO A CA 1
ATOM 648 C C . PRO A 1 84 ? -1.395 -0.862 -11.457 1.00 89.44 84 PRO A C 1
ATOM 650 O O . PRO A 1 84 ? -0.651 -1.798 -11.165 1.00 89.44 84 PRO A O 1
ATOM 653 N N . VAL A 1 85 ? -1.036 0.039 -12.378 1.00 91.94 85 VAL A N 1
ATOM 654 C CA . VAL A 1 85 ? 0.227 -0.071 -13.139 1.00 91.94 85 VAL A CA 1
ATOM 655 C C . VAL A 1 85 ? 1.468 -0.048 -12.233 1.00 91.94 85 VAL A C 1
ATOM 657 O O . VAL A 1 85 ? 2.460 -0.719 -12.511 1.00 91.94 85 VAL A O 1
ATOM 660 N N . ALA A 1 86 ? 1.394 0.655 -11.099 1.00 89.69 86 ALA A N 1
ATOM 661 C CA . ALA A 1 86 ? 2.460 0.700 -10.102 1.00 89.69 86 ALA A CA 1
ATOM 662 C C . ALA A 1 86 ? 2.760 -0.681 -9.489 1.00 89.69 86 ALA A C 1
ATOM 664 O O . ALA A 1 86 ? 3.927 -1.020 -9.269 1.00 89.69 86 ALA A O 1
ATOM 665 N N . GLN A 1 87 ? 1.737 -1.521 -9.299 1.00 87.94 87 GLN A N 1
ATOM 666 C CA . GLN A 1 87 ? 1.910 -2.909 -8.871 1.00 87.94 87 GLN A CA 1
ATOM 667 C C . GLN A 1 87 ? 2.720 -3.712 -9.893 1.00 87.94 87 GLN A C 1
ATOM 669 O O . GLN A 1 87 ? 3.585 -4.505 -9.511 1.00 87.94 87 GLN A O 1
ATOM 674 N N . LEU A 1 88 ? 2.497 -3.478 -11.188 1.00 90.50 88 LEU A N 1
ATOM 675 C CA . LEU A 1 88 ? 3.249 -4.139 -12.251 1.00 90.50 88 LEU A CA 1
ATOM 676 C C . LEU A 1 88 ? 4.712 -3.669 -12.293 1.00 90.50 88 LEU A C 1
ATOM 678 O O . LEU A 1 88 ? 5.609 -4.502 -12.429 1.00 90.50 88 LEU A O 1
ATOM 682 N N . TYR A 1 89 ? 4.976 -2.374 -12.080 1.00 91.56 89 TYR A N 1
ATOM 683 C CA . TYR A 1 89 ? 6.346 -1.863 -11.940 1.00 91.56 89 TYR A CA 1
ATOM 684 C C . TYR A 1 89 ? 7.082 -2.517 -10.767 1.00 91.56 89 TYR A C 1
ATOM 686 O O . TYR A 1 89 ? 8.204 -2.995 -10.935 1.00 91.56 89 TYR A O 1
ATOM 694 N N . ARG A 1 90 ? 6.446 -2.619 -9.592 1.00 89.00 90 ARG A N 1
ATOM 695 C CA . ARG A 1 90 ? 7.040 -3.306 -8.434 1.00 89.00 90 ARG A CA 1
ATOM 696 C C . ARG A 1 90 ? 7.312 -4.781 -8.720 1.00 89.00 90 ARG A C 1
ATOM 698 O O . ARG A 1 90 ? 8.397 -5.259 -8.403 1.00 89.00 90 ARG A O 1
ATOM 705 N N . ARG A 1 91 ? 6.376 -5.492 -9.362 1.00 88.94 91 ARG A N 1
ATOM 706 C CA . ARG A 1 91 ? 6.570 -6.895 -9.780 1.00 88.94 91 ARG A CA 1
ATOM 707 C C . ARG A 1 91 ? 7.780 -7.047 -10.699 1.00 88.94 91 ARG A C 1
ATOM 709 O O . ARG A 1 91 ? 8.577 -7.950 -10.477 1.00 88.94 91 ARG A O 1
ATOM 716 N N . ALA A 1 92 ? 7.944 -6.164 -11.684 1.00 91.00 92 ALA A N 1
ATOM 717 C CA . ALA A 1 92 ? 9.088 -6.197 -12.593 1.00 91.00 92 ALA A CA 1
ATOM 718 C C . ALA A 1 92 ? 10.421 -5.965 -11.864 1.00 91.00 92 ALA A C 1
ATOM 720 O O . ALA A 1 92 ? 11.383 -6.698 -12.092 1.00 91.00 92 ALA A O 1
ATOM 721 N N . LEU A 1 93 ? 10.466 -4.997 -10.941 1.00 90.44 93 LEU A N 1
ATOM 722 C CA . LEU A 1 93 ? 11.653 -4.720 -10.125 1.00 90.44 93 LEU A CA 1
ATOM 723 C C . LEU A 1 93 ? 12.014 -5.909 -9.226 1.00 90.44 93 LEU A C 1
ATOM 725 O O . LEU A 1 93 ? 13.169 -6.323 -9.191 1.00 90.44 93 LEU A O 1
ATOM 729 N N . LEU A 1 94 ? 11.028 -6.495 -8.541 1.00 88.56 94 LEU A N 1
ATOM 730 C CA . LEU A 1 94 ? 11.235 -7.681 -7.708 1.00 88.56 94 LEU A CA 1
ATOM 731 C C . LEU A 1 94 ? 11.687 -8.879 -8.544 1.00 88.56 94 LEU A C 1
ATOM 733 O O . LEU A 1 94 ? 12.633 -9.563 -8.166 1.00 88.56 94 LEU A O 1
ATOM 737 N N . HIS A 1 95 ? 11.060 -9.101 -9.700 1.00 89.31 95 HIS A N 1
ATOM 738 C CA . HIS A 1 95 ? 11.442 -10.177 -10.606 1.00 89.31 95 HIS A CA 1
ATOM 739 C C . HIS A 1 95 ? 12.894 -10.029 -11.069 1.00 89.31 95 HIS A C 1
ATOM 741 O O . HIS A 1 95 ? 13.656 -10.990 -10.990 1.00 89.31 95 HIS A O 1
ATOM 747 N N . TYR A 1 96 ? 13.314 -8.819 -11.452 1.00 87.38 96 TYR A N 1
ATOM 748 C CA . TYR A 1 96 ? 14.710 -8.549 -11.791 1.00 87.38 96 TYR A CA 1
ATOM 749 C C . TYR A 1 96 ? 15.659 -8.911 -10.640 1.00 87.38 96 TYR A C 1
ATOM 751 O O . TYR A 1 96 ? 16.658 -9.584 -10.875 1.00 87.38 96 TYR A O 1
ATOM 759 N N . LEU A 1 97 ? 15.332 -8.555 -9.393 1.00 86.00 97 LEU A N 1
ATOM 760 C CA . LEU A 1 97 ? 16.160 -8.886 -8.223 1.00 86.00 97 LEU A CA 1
ATOM 761 C C . LEU A 1 97 ? 16.257 -10.391 -7.933 1.00 86.00 97 LEU A C 1
ATOM 763 O O . LEU A 1 97 ? 17.224 -10.821 -7.310 1.00 86.00 97 LEU A O 1
ATOM 767 N N . THR A 1 98 ? 15.291 -11.192 -8.388 1.00 85.88 98 THR A N 1
ATOM 768 C CA . THR A 1 98 ? 15.346 -12.661 -8.272 1.00 85.88 98 THR A CA 1
ATOM 769 C C . THR A 1 98 ? 16.188 -13.334 -9.355 1.00 85.88 98 THR A C 1
ATOM 771 O O . THR A 1 98 ? 16.423 -14.538 -9.280 1.00 85.88 98 THR A O 1
ATOM 774 N N . THR A 1 99 ? 16.655 -12.584 -10.357 1.00 88.44 99 THR A N 1
ATOM 775 C CA . THR A 1 99 ? 17.538 -13.133 -11.392 1.00 88.44 99 THR A CA 1
ATOM 776 C C . THR A 1 99 ? 18.942 -13.391 -10.840 1.00 88.44 99 THR A C 1
ATOM 778 O O . THR A 1 99 ? 19.460 -12.630 -10.019 1.00 88.44 99 THR A O 1
ATOM 781 N N . GLU A 1 100 ? 19.586 -14.455 -11.320 1.00 75.44 100 GLU A N 1
ATOM 782 C CA . GLU A 1 100 ? 20.948 -14.837 -10.919 1.00 75.44 100 GLU A CA 1
ATOM 783 C C . GLU A 1 100 ? 21.974 -13.730 -11.215 1.00 75.44 100 GLU A C 1
ATOM 785 O O . GLU A 1 100 ? 22.876 -13.460 -10.418 1.00 75.44 100 GLU A O 1
ATOM 790 N N . GLU A 1 101 ? 21.788 -13.008 -12.322 1.00 81.44 101 GLU A N 1
ATOM 791 C CA . GLU A 1 101 ? 22.613 -11.850 -12.662 1.00 81.44 101 GLU A CA 1
ATOM 792 C C . GLU A 1 101 ? 22.493 -10.721 -11.636 1.00 81.44 101 GLU A C 1
ATOM 794 O O . GLU A 1 101 ? 23.503 -10.147 -11.221 1.00 81.44 101 GLU A O 1
ATOM 799 N N . ALA A 1 102 ? 21.271 -10.386 -11.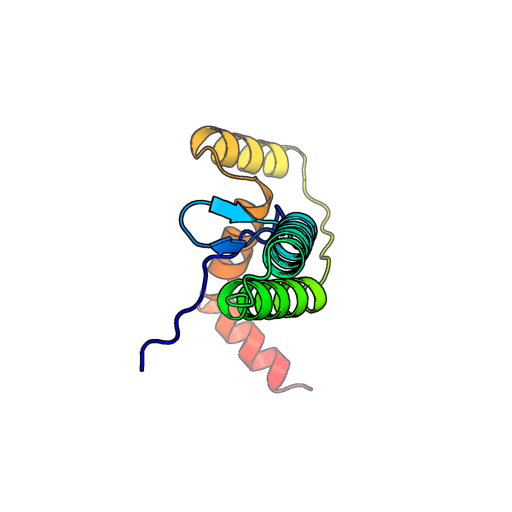212 1.00 77.94 102 ALA A N 1
ATOM 800 C CA . ALA A 1 102 ? 21.068 -9.353 -10.205 1.00 77.94 102 ALA A CA 1
ATOM 801 C C . ALA A 1 102 ? 21.657 -9.775 -8.853 1.00 77.94 102 ALA A C 1
ATOM 803 O O . ALA A 1 102 ? 22.313 -8.965 -8.197 1.00 77.94 102 ALA A O 1
ATOM 804 N N . ALA A 1 103 ? 21.501 -11.046 -8.470 1.00 76.38 103 ALA A N 1
ATOM 805 C CA . ALA A 1 103 ? 22.108 -11.600 -7.263 1.00 76.38 103 ALA A CA 1
ATOM 806 C C . ALA A 1 103 ? 23.645 -11.509 -7.291 1.00 76.38 103 ALA A C 1
ATOM 808 O O . ALA A 1 103 ? 24.258 -11.105 -6.301 1.00 76.38 103 ALA A O 1
ATOM 809 N N . THR A 1 104 ? 24.261 -11.803 -8.439 1.00 80.56 104 THR A N 1
ATOM 810 C CA . THR A 1 104 ? 25.716 -11.707 -8.634 1.00 80.56 104 THR A CA 1
ATOM 811 C C . THR A 1 104 ? 26.203 -10.262 -8.487 1.00 80.56 104 THR A C 1
ATOM 813 O O . THR A 1 104 ? 27.102 -9.992 -7.692 1.00 80.56 104 THR A O 1
ATOM 816 N N . ARG A 1 105 ? 25.544 -9.299 -9.147 1.00 83.31 105 ARG A N 1
ATOM 817 C CA . ARG A 1 105 ? 25.887 -7.866 -9.034 1.00 83.31 105 ARG A CA 1
ATOM 818 C C . ARG A 1 105 ? 25.714 -7.330 -7.606 1.00 83.31 105 ARG A C 1
ATOM 820 O O . ARG A 1 105 ? 26.518 -6.520 -7.151 1.00 83.31 105 ARG A O 1
ATOM 827 N N . LEU A 1 106 ? 24.684 -7.782 -6.882 1.00 77.94 106 LEU A N 1
ATOM 828 C CA . LEU A 1 106 ? 24.464 -7.425 -5.473 1.00 77.94 106 LEU A CA 1
ATOM 829 C C . LEU A 1 106 ? 25.544 -7.993 -4.546 1.00 77.94 106 LEU A C 1
ATOM 831 O O . LEU A 1 106 ? 25.918 -7.354 -3.562 1.00 77.94 106 LEU A O 1
ATOM 835 N N . TYR A 1 107 ? 26.029 -9.201 -4.831 1.00 75.25 107 TYR A N 1
ATOM 836 C CA . TYR A 1 107 ? 27.132 -9.792 -4.084 1.00 75.25 107 TYR A CA 1
ATOM 837 C C . TYR A 1 107 ? 28.425 -8.995 -4.280 1.00 75.25 107 TYR A C 1
ATOM 839 O O . TYR A 1 107 ? 29.108 -8.671 -3.308 1.00 75.25 107 TYR A O 1
ATOM 847 N N . GLU A 1 108 ? 28.734 -8.633 -5.525 1.00 82.81 108 GLU A N 1
ATOM 848 C CA . GLU A 1 108 ? 29.917 -7.841 -5.867 1.00 82.81 108 GLU A CA 1
ATOM 849 C C . GLU A 1 108 ? 29.871 -6.437 -5.252 1.00 82.81 108 GLU A C 1
ATOM 851 O O . GLU A 1 108 ? 30.862 -5.995 -4.668 1.00 82.81 108 GLU A O 1
ATOM 856 N N . SER A 1 109 ? 28.717 -5.760 -5.290 1.00 80.81 109 SER A N 1
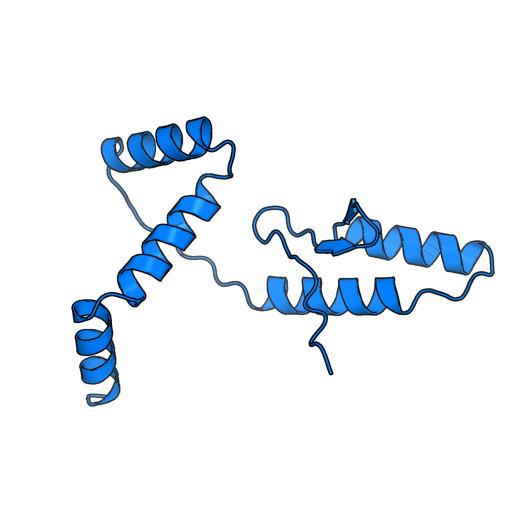ATOM 857 C CA . SER A 1 109 ? 28.577 -4.411 -4.725 1.00 80.81 109 SER A CA 1
ATOM 858 C C . SER A 1 109 ? 28.778 -4.365 -3.207 1.00 80.81 109 SER A C 1
ATOM 860 O O . SER A 1 109 ? 29.306 -3.385 -2.689 1.00 80.81 109 SER A O 1
ATOM 862 N N . ARG A 1 110 ? 28.416 -5.435 -2.485 1.00 76.62 110 ARG A N 1
ATOM 863 C CA . ARG A 1 110 ? 28.626 -5.553 -1.029 1.00 76.62 110 ARG A CA 1
ATOM 864 C C . ARG A 1 110 ? 30.065 -5.877 -0.640 1.00 76.62 110 ARG A C 1
ATOM 866 O O . ARG A 1 110 ? 30.426 -5.696 0.516 1.00 76.62 110 ARG A O 1
ATOM 873 N N . ARG A 1 111 ? 30.869 -6.395 -1.570 1.00 75.25 111 ARG A N 1
ATOM 874 C CA . ARG A 1 111 ? 32.251 -6.819 -1.313 1.00 75.25 111 ARG A CA 1
ATOM 875 C C . ARG A 1 111 ? 33.275 -5.700 -1.553 1.00 75.25 111 ARG A C 1
ATOM 877 O O . ARG A 1 111 ? 34.416 -5.840 -1.126 1.00 75.25 111 ARG A O 1
ATOM 884 N N . GLY A 1 112 ? 32.873 -4.628 -2.241 1.00 61.19 112 GLY A N 1
ATOM 885 C CA . GLY A 1 112 ? 33.713 -3.471 -2.575 1.00 61.19 112 GLY A CA 1
ATOM 886 C C . GLY A 1 112 ? 33.411 -2.184 -1.795 1.00 61.19 112 GLY A C 1
ATOM 887 O O . GLY A 1 112 ? 33.915 -1.137 -2.196 1.00 61.19 112 GLY A O 1
ATOM 888 N N . GLY A 1 113 ? 32.579 -2.247 -0.747 1.00 50.66 113 GLY A N 1
ATOM 889 C CA . GLY A 1 113 ? 32.213 -1.117 0.122 1.00 50.66 113 GLY A CA 1
ATOM 890 C C . GLY A 1 113 ? 32.855 -1.179 1.500 1.00 50.66 113 GLY A C 1
ATOM 891 O O . GLY A 1 113 ? 33.156 -2.306 1.955 1.00 50.66 113 GLY A O 1
#

Sequence (113 aa):
MSDNAMEIDIDRGSIYLDGEWLTSADLTERMRAKIAAGDFKVSSLSLALEQLETLLGRLEMMSVKLTPEVLDTYARIAAHEQIPVAQLYRRALLHYLTTEEAATRLYESRRGG

Radius of gyration: 19.29 Å; chains: 1; bounding box: 54×27×50 Å

Secondary structure (DSSP, 8-state):
-------EETTTTEEEETTEEEEHHHHHHHHHHHHHTT----HHHHHHHHHHHHHHTT---------HHHHHHHHHHHHHHTS-HHHHHHHHHHHHHTSHHHHHHHHHHHH--

Foldseek 3Di:
DPPPDFDADLVVLWTDDPNDTDHLVRLVVVCVVCVVVVNNPSVRSVVRNVNSCVVNVPDDDDDDDDDPVVVVVLVVVCVVVVHPSVVVVVVVVVVVCPDPVVVVVVVVVVVVD